Protein AF-A0A847YAN4-F1 (afdb_monomer_lite)

Structure (mmCIF, N/CA/C/O backbone):
data_AF-A0A847YAN4-F1
#
_entry.id   AF-A0A847YAN4-F1
#
loop_
_atom_site.group_PDB
_atom_site.id
_atom_site.type_symbol
_atom_site.label_atom_id
_atom_site.label_alt_id
_atom_site.label_comp_id
_atom_site.label_asym_id
_atom_site.label_entity_id
_atom_site.label_seq_id
_atom_site.pdbx_PDB_ins_code
_atom_site.Cartn_x
_atom_site.Cartn_y
_atom_site.Cartn_z
_atom_site.occupancy
_atom_site.B_iso_or_equiv
_atom_site.auth_seq_id
_atom_site.auth_comp_id
_atom_site.auth_asym_id
_atom_site.auth_atom_id
_atom_site.pdbx_PDB_model_num
ATOM 1 N N . MET A 1 1 ? -0.883 -16.788 -11.030 1.00 80.00 1 MET A N 1
ATOM 2 C CA . MET A 1 1 ? -0.295 -15.760 -10.156 1.00 80.00 1 MET A CA 1
ATOM 3 C C . MET A 1 1 ? 0.119 -14.541 -10.962 1.00 80.00 1 MET A C 1
ATOM 5 O O . MET A 1 1 ? 1.079 -14.596 -11.728 1.00 80.00 1 MET A O 1
ATOM 9 N N . LYS A 1 2 ? -0.636 -13.455 -10.820 1.00 93.88 2 LYS A N 1
ATOM 10 C CA . LYS A 1 2 ? -0.441 -12.187 -11.531 1.00 93.88 2 LYS A CA 1
ATOM 11 C C . LYS A 1 2 ? 0.378 -11.239 -10.654 1.00 93.88 2 LYS A C 1
ATOM 13 O O . LYS A 1 2 ? -0.016 -10.963 -9.519 1.00 93.88 2 LYS A O 1
ATOM 18 N N . ARG A 1 3 ? 1.504 -10.734 -11.169 1.00 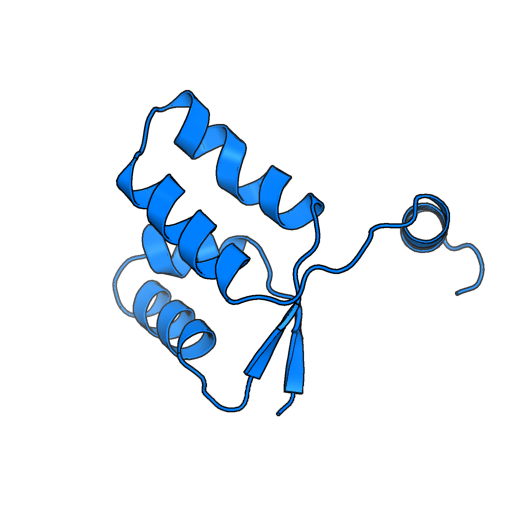96.12 3 ARG A N 1
ATOM 19 C CA . ARG A 1 3 ? 2.223 -9.631 -10.515 1.00 96.12 3 ARG A CA 1
ATOM 20 C C . ARG A 1 3 ? 1.353 -8.383 -10.580 1.00 96.12 3 ARG A C 1
ATOM 22 O O . ARG A 1 3 ? 0.875 -8.036 -11.655 1.00 96.12 3 ARG A O 1
ATOM 29 N N . THR A 1 4 ? 1.108 -7.768 -9.431 1.00 96.56 4 THR A N 1
ATOM 30 C CA . THR A 1 4 ? 0.229 -6.601 -9.309 1.00 96.56 4 THR A CA 1
ATOM 31 C C . THR A 1 4 ? 0.978 -5.511 -8.560 1.00 96.56 4 THR A C 1
ATOM 33 O O . THR A 1 4 ? 1.336 -5.717 -7.403 1.00 96.56 4 THR A O 1
ATOM 36 N N . ASP A 1 5 ? 1.225 -4.386 -9.222 1.00 94.81 5 ASP A N 1
ATOM 37 C CA . ASP A 1 5 ? 1.634 -3.154 -8.547 1.00 94.81 5 ASP A CA 1
ATOM 38 C C . ASP A 1 5 ? 0.400 -2.535 -7.876 1.00 94.81 5 ASP A C 1
ATOM 40 O O . ASP A 1 5 ? -0.704 -2.609 -8.431 1.00 94.81 5 ASP A O 1
ATOM 44 N N . ILE A 1 6 ? 0.553 -2.029 -6.653 1.00 94.94 6 ILE A N 1
ATOM 45 C CA . ILE A 1 6 ? -0.566 -1.560 -5.832 1.00 94.94 6 ILE A CA 1
ATOM 46 C C . ILE A 1 6 ? -0.484 -0.056 -5.587 1.00 94.94 6 ILE A C 1
ATOM 48 O O . ILE A 1 6 ? 0.518 0.461 -5.109 1.00 94.94 6 ILE A O 1
ATOM 52 N N . ASP A 1 7 ? -1.590 0.626 -5.871 1.00 96.25 7 ASP A N 1
ATOM 53 C CA . ASP A 1 7 ? -1.747 2.053 -5.608 1.00 96.25 7 ASP A CA 1
ATOM 54 C C . ASP A 1 7 ? -1.950 2.334 -4.108 1.00 96.25 7 ASP A C 1
ATOM 56 O O . ASP A 1 7 ? -2.637 1.577 -3.407 1.00 96.25 7 ASP A O 1
ATOM 60 N N . ALA A 1 8 ? -1.421 3.461 -3.624 1.00 98.06 8 ALA A N 1
ATOM 61 C CA . ALA A 1 8 ? -1.560 3.896 -2.234 1.00 98.06 8 ALA A CA 1
ATOM 62 C C . ALA A 1 8 ? -3.016 3.966 -1.763 1.00 98.06 8 ALA A C 1
ATOM 64 O O . ALA A 1 8 ? -3.315 3.591 -0.625 1.00 98.06 8 ALA A O 1
ATOM 65 N N . ASN A 1 9 ? -3.945 4.389 -2.625 1.00 97.56 9 ASN A N 1
ATOM 66 C CA . ASN A 1 9 ? -5.346 4.534 -2.239 1.00 97.56 9 ASN A CA 1
ATOM 67 C C . ASN A 1 9 ? -5.999 3.192 -1.913 1.00 97.56 9 ASN A C 1
ATOM 69 O O . ASN A 1 9 ? -6.936 3.168 -1.120 1.00 97.56 9 ASN A O 1
ATOM 73 N N . VAL A 1 10 ? -5.510 2.073 -2.459 1.00 97.94 10 VAL A N 1
ATOM 74 C CA . VAL A 1 10 ? -6.002 0.741 -2.075 1.00 97.94 10 VAL A CA 1
ATOM 75 C C . VAL A 1 10 ? -5.621 0.441 -0.626 1.00 97.94 10 VAL A C 1
ATOM 77 O O . VAL A 1 10 ? -6.464 -0.019 0.140 1.00 97.94 10 VAL A O 1
ATOM 80 N N . LEU A 1 11 ? -4.389 0.754 -0.219 1.00 98.31 11 LEU A N 1
ATOM 81 C CA . LEU A 1 11 ? -3.936 0.538 1.158 1.00 98.31 11 LEU A CA 1
ATOM 82 C C . LEU A 1 11 ? -4.646 1.465 2.144 1.00 98.31 11 LEU A C 1
ATOM 84 O O . LEU A 1 11 ? -5.123 1.022 3.189 1.00 98.31 11 LEU A O 1
ATOM 88 N N . ILE A 1 12 ? -4.774 2.742 1.782 1.00 98.12 12 ILE A N 1
ATOM 89 C CA . ILE A 1 12 ? -5.480 3.736 2.595 1.00 98.12 12 ILE A CA 1
ATOM 90 C C . ILE A 1 12 ? -6.957 3.351 2.732 1.00 98.12 12 ILE A C 1
ATOM 92 O O . ILE A 1 12 ? -7.491 3.389 3.835 1.00 98.12 12 ILE A O 1
ATOM 96 N N . ALA A 1 13 ? -7.614 2.918 1.652 1.00 98.44 13 ALA A N 1
ATOM 97 C CA . ALA A 1 13 ? -9.001 2.457 1.694 1.00 98.44 13 ALA A CA 1
ATOM 98 C C . ALA A 1 13 ? -9.176 1.178 2.523 1.00 98.44 13 ALA A C 1
ATOM 100 O O . ALA A 1 13 ? -10.184 1.041 3.214 1.00 98.44 13 ALA A O 1
ATOM 101 N N . ALA A 1 14 ? -8.218 0.250 2.476 1.00 98.31 14 ALA A N 1
ATOM 102 C CA . ALA A 1 14 ? -8.270 -0.969 3.276 1.00 98.31 14 ALA A CA 1
ATOM 103 C C . ALA A 1 14 ? -8.206 -0.674 4.782 1.00 98.31 14 ALA A C 1
ATOM 105 O O . ALA A 1 14 ? -8.905 -1.334 5.548 1.00 98.31 14 ALA A O 1
ATOM 106 N N . PHE A 1 15 ? -7.416 0.323 5.195 1.00 98.19 15 PHE A N 1
ATOM 107 C CA . PHE A 1 15 ? -7.232 0.655 6.610 1.00 98.19 15 PHE A CA 1
ATOM 108 C C . PHE A 1 15 ? -8.207 1.720 7.138 1.00 98.19 15 PHE A C 1
ATOM 110 O O . PHE A 1 15 ? -8.788 1.551 8.205 1.00 98.19 15 PHE A O 1
ATOM 117 N N . GLN A 1 16 ? -8.376 2.828 6.410 1.00 97.25 16 GLN A N 1
ATOM 118 C CA . GLN A 1 16 ? -9.176 3.987 6.831 1.00 97.25 16 GLN A CA 1
ATOM 119 C C . GLN A 1 16 ? -10.578 4.027 6.211 1.00 97.25 16 GLN A C 1
ATOM 121 O O . GLN A 1 16 ? -11.399 4.846 6.617 1.00 97.25 16 GLN A O 1
ATOM 126 N N . GLY A 1 17 ? -10.843 3.222 5.179 1.00 96.00 17 GLY A N 1
ATOM 127 C CA . GLY A 1 17 ? -12.125 3.245 4.4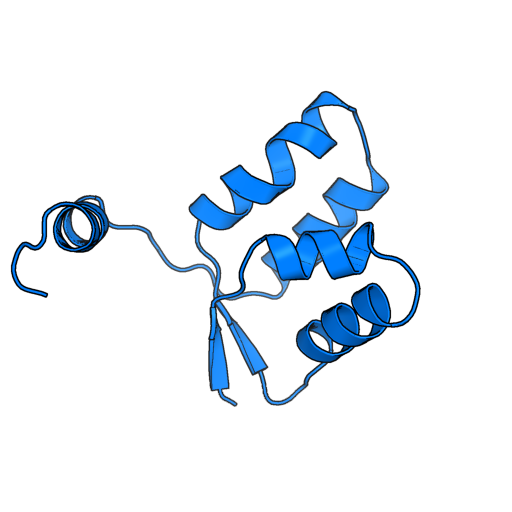82 1.00 96.00 17 GLY A CA 1
ATOM 128 C C . GLY A 1 17 ? -13.265 2.680 5.325 1.00 96.00 17 GLY A C 1
ATOM 129 O O . GLY A 1 17 ? -13.062 1.930 6.276 1.00 96.00 17 GLY A O 1
ATOM 130 N N . GLU A 1 18 ? -14.494 2.974 4.908 1.00 96.31 18 GLU A N 1
ATOM 131 C CA . GLU A 1 18 ? -15.706 2.470 5.553 1.00 96.31 18 GLU A CA 1
ATOM 132 C C . GLU A 1 18 ? -16.559 1.651 4.577 1.00 96.31 18 GLU A C 1
ATOM 134 O O . GLU A 1 18 ? -16.497 1.821 3.352 1.00 96.31 18 GLU A O 1
ATOM 139 N N . GLY A 1 19 ? -17.368 0.744 5.130 1.00 97.25 19 GLY A N 1
ATOM 140 C CA . GLY A 1 19 ? -18.363 -0.027 4.388 1.00 97.25 19 GLY A CA 1
ATOM 141 C C . GLY A 1 19 ? -17.791 -0.772 3.180 1.00 97.25 19 GLY A C 1
ATOM 142 O O . GLY A 1 19 ? -16.798 -1.496 3.272 1.00 97.25 19 GLY A O 1
ATOM 143 N N . GLU A 1 20 ? -18.442 -0.605 2.029 1.00 97.56 20 GLU A N 1
ATOM 144 C CA . GLU A 1 20 ? -18.102 -1.335 0.807 1.00 97.56 20 GLU A CA 1
ATOM 145 C C . GLU A 1 20 ? -16.700 -0.996 0.275 1.00 97.56 20 GLU A C 1
ATOM 147 O O . GLU A 1 20 ? -16.032 -1.864 -0.289 1.00 97.56 20 GLU A O 1
ATOM 152 N N . VAL A 1 21 ? -16.220 0.236 0.474 1.00 97.38 21 VAL A N 1
ATOM 153 C CA . VAL A 1 21 ? -14.906 0.673 -0.026 1.00 97.38 21 VAL A CA 1
ATOM 154 C C . VAL A 1 21 ? -13.783 -0.100 0.664 1.00 97.38 21 VAL A C 1
ATOM 156 O O . VAL A 1 21 ? -12.945 -0.690 -0.021 1.00 97.38 21 VAL A O 1
ATOM 159 N N . CYS A 1 22 ? -13.821 -0.186 1.996 1.00 98.06 22 CYS A N 1
ATOM 160 C CA . CYS A 1 22 ? -12.876 -0.991 2.774 1.00 98.06 22 CYS A CA 1
ATOM 161 C C . CYS A 1 22 ? -12.944 -2.471 2.370 1.00 98.06 22 CYS A C 1
ATOM 163 O O . CYS A 1 22 ? -11.928 -3.077 2.035 1.00 98.06 22 CYS A O 1
ATOM 165 N N . GLN A 1 23 ? -14.152 -3.038 2.280 1.00 98.25 23 GLN A N 1
ATOM 166 C CA . GLN A 1 23 ? -14.336 -4.444 1.901 1.00 98.25 23 GLN A CA 1
ATOM 167 C C . GLN A 1 23 ? -13.817 -4.762 0.494 1.00 98.25 23 GLN A C 1
ATOM 169 O O . GLN A 1 23 ? -13.357 -5.872 0.227 1.00 98.25 23 GLN A O 1
ATOM 174 N N . ARG A 1 24 ? -13.930 -3.825 -0.449 1.00 97.94 24 ARG A N 1
ATOM 175 C CA . ARG A 1 24 ? -13.384 -3.993 -1.801 1.00 97.94 24 ARG A CA 1
ATOM 176 C C . ARG A 1 24 ? -11.862 -3.924 -1.800 1.00 97.94 24 ARG A C 1
ATOM 178 O O . ARG A 1 24 ? -11.244 -4.742 -2.473 1.00 97.94 24 ARG A O 1
ATOM 185 N N . ALA A 1 25 ? -11.277 -3.002 -1.044 1.00 98.19 25 ALA A N 1
ATOM 186 C CA . ALA A 1 25 ? -9.829 -2.886 -0.920 1.00 98.19 25 ALA A CA 1
ATOM 187 C C . ALA A 1 25 ? -9.211 -4.127 -0.251 1.00 98.19 25 ALA A C 1
ATOM 189 O O . ALA A 1 25 ? -8.278 -4.711 -0.799 1.00 98.19 25 ALA A O 1
ATOM 190 N N . LEU A 1 26 ? -9.794 -4.607 0.852 1.00 97.94 26 LEU A N 1
ATOM 191 C CA . LEU A 1 26 ? -9.360 -5.841 1.518 1.00 97.94 26 LEU A CA 1
ATOM 192 C C . LEU A 1 26 ? -9.463 -7.060 0.595 1.00 97.94 26 LEU A C 1
ATOM 194 O O . LEU A 1 26 ? -8.517 -7.831 0.499 1.00 97.94 26 LEU A O 1
ATOM 198 N N . ARG A 1 27 ? -10.546 -7.186 -0.187 1.00 97.75 27 ARG A N 1
ATOM 199 C CA . ARG A 1 27 ? -10.675 -8.265 -1.185 1.00 97.75 27 ARG A CA 1
ATOM 200 C C . ARG A 1 27 ? -9.567 -8.264 -2.237 1.00 97.75 27 ARG A C 1
ATOM 202 O O . ARG A 1 27 ? -9.235 -9.330 -2.740 1.00 97.75 27 ARG A O 1
ATOM 209 N N . VAL A 1 28 ? -9.022 -7.100 -2.593 1.00 96.50 28 VAL A N 1
ATOM 210 C CA . VAL A 1 28 ? -7.853 -7.034 -3.481 1.00 96.50 28 VAL A CA 1
ATOM 211 C C . VAL A 1 28 ? -6.621 -7.566 -2.756 1.00 96.50 28 VAL A C 1
ATOM 213 O O . VAL A 1 28 ? -5.915 -8.391 -3.327 1.00 96.50 28 VAL A O 1
ATOM 216 N N . LEU A 1 29 ? -6.383 -7.127 -1.515 1.00 96.38 29 LEU A N 1
ATOM 217 C CA . LEU A 1 29 ? -5.229 -7.535 -0.702 1.00 96.38 29 LEU A CA 1
ATOM 218 C C . LEU A 1 29 ? -5.224 -9.028 -0.343 1.00 96.38 29 LEU A C 1
ATOM 220 O O . LEU A 1 29 ? -4.155 -9.629 -0.243 1.00 96.38 29 LEU A O 1
ATOM 224 N N . ASP A 1 30 ? -6.405 -9.620 -0.188 1.00 96.00 30 ASP A N 1
ATOM 225 C CA . ASP A 1 30 ? -6.586 -11.028 0.170 1.00 96.00 30 ASP A CA 1
ATOM 226 C C . ASP A 1 30 ? -6.679 -11.964 -1.048 1.00 96.00 30 ASP A C 1
ATOM 228 O O . ASP A 1 30 ? -6.808 -13.176 -0.875 1.00 96.00 30 ASP A O 1
ATOM 232 N N . ASP A 1 31 ? -6.617 -11.440 -2.280 1.00 96.31 31 ASP A N 1
ATOM 233 C CA . ASP A 1 31 ? -6.708 -12.238 -3.509 1.00 96.31 31 ASP A CA 1
ATOM 234 C C . ASP A 1 31 ? -5.480 -13.164 -3.662 1.00 96.31 31 ASP A C 1
ATOM 236 O O . ASP A 1 31 ? -4.372 -12.690 -3.943 1.00 96.31 31 ASP A O 1
ATOM 240 N N . PRO A 1 32 ? -5.648 -14.497 -3.538 1.00 95.06 32 PRO A N 1
ATOM 241 C CA . PRO A 1 32 ? -4.528 -15.432 -3.563 1.00 95.06 32 PRO A CA 1
ATOM 242 C C . PRO A 1 32 ? -3.921 -15.625 -4.963 1.00 95.06 32 PRO A C 1
ATOM 244 O O . PRO A 1 32 ? -2.835 -16.194 -5.074 1.00 95.06 32 PRO A O 1
ATOM 247 N N . ASP A 1 33 ? -4.574 -15.173 -6.045 1.00 96.19 33 ASP A N 1
ATOM 248 C CA . ASP A 1 33 ? -3.988 -15.216 -7.396 1.00 96.19 33 ASP A CA 1
ATOM 249 C C . ASP A 1 33 ? -3.056 -14.017 -7.662 1.00 96.19 33 ASP A C 1
ATOM 251 O O . ASP A 1 33 ? -2.492 -13.888 -8.758 1.00 96.19 33 ASP A O 1
ATOM 255 N N . ARG A 1 34 ? -2.840 -13.140 -6.673 1.00 95.50 34 ARG A N 1
ATOM 256 C CA . ARG A 1 34 ? -1.957 -11.975 -6.794 1.00 95.50 34 ARG A CA 1
ATOM 257 C C . ARG A 1 34 ? -0.661 -12.161 -6.029 1.00 95.50 34 ARG A C 1
ATOM 259 O O . ARG A 1 34 ? -0.631 -12.590 -4.883 1.00 95.50 34 ARG A O 1
ATOM 266 N N . LYS A 1 35 ? 0.425 -11.746 -6.675 1.00 96.56 35 LYS A N 1
ATOM 267 C CA . LYS A 1 35 ? 1.689 -11.457 -6.003 1.00 96.56 35 LYS A CA 1
ATOM 268 C C . LYS A 1 35 ? 1.918 -9.957 -6.080 1.00 96.56 35 LYS A C 1
ATOM 270 O O . LYS A 1 35 ? 2.088 -9.431 -7.183 1.00 96.56 35 LYS A O 1
ATOM 275 N N . PHE A 1 36 ? 1.899 -9.281 -4.939 1.00 97.31 36 PHE A N 1
ATOM 276 C CA . PHE A 1 36 ? 2.134 -7.844 -4.916 1.00 97.31 36 PHE A CA 1
ATOM 277 C C . PHE A 1 36 ? 3.598 -7.519 -5.163 1.00 97.31 36 PHE A C 1
ATOM 279 O O . PHE A 1 36 ? 4.496 -8.202 -4.663 1.00 97.31 36 PHE A O 1
ATOM 286 N N . VAL A 1 37 ? 3.803 -6.473 -5.953 1.00 96.62 37 VAL A N 1
ATOM 287 C CA . VAL A 1 37 ? 5.085 -5.807 -6.136 1.00 96.62 37 VAL A CA 1
ATOM 288 C C . VAL A 1 37 ? 4.950 -4.366 -5.651 1.00 96.62 37 VAL A C 1
ATOM 290 O O . VAL A 1 37 ? 3.881 -3.774 -5.790 1.00 96.62 37 VAL A O 1
ATOM 293 N N . VAL A 1 38 ? 5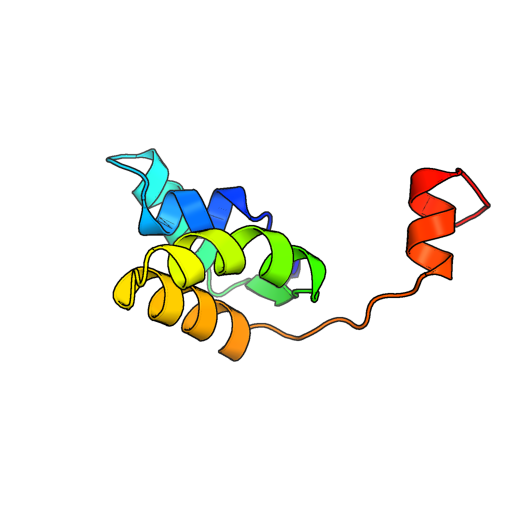.994 -3.832 -5.024 1.00 96.56 38 VAL A N 1
ATOM 294 C CA . VAL A 1 38 ? 5.985 -2.495 -4.409 1.00 96.56 38 VAL A CA 1
ATOM 295 C C . VAL A 1 38 ? 7.325 -1.803 -4.609 1.00 96.56 38 VAL A C 1
ATOM 297 O O . VAL A 1 38 ? 8.368 -2.449 -4.578 1.00 96.56 38 VAL A O 1
ATOM 300 N N . SER A 1 39 ? 7.311 -0.481 -4.738 1.00 94.56 39 SER A N 1
ATOM 301 C CA . SER A 1 39 ? 8.522 0.345 -4.777 1.00 94.56 39 SER A CA 1
ATOM 302 C C . SER A 1 39 ? 8.632 1.236 -3.537 1.00 94.56 39 SER A C 1
ATOM 304 O O . SER A 1 39 ? 7.700 1.337 -2.734 1.00 94.56 39 SER A O 1
ATOM 306 N N . ASP A 1 40 ? 9.765 1.924 -3.382 1.00 93.31 40 ASP A N 1
ATOM 307 C CA . ASP A 1 40 ? 9.927 2.919 -2.316 1.00 93.31 40 ASP A CA 1
ATOM 308 C C . ASP A 1 40 ? 8.986 4.126 -2.469 1.00 93.31 40 ASP A C 1
ATOM 310 O O . ASP A 1 40 ? 8.678 4.779 -1.473 1.00 93.31 40 ASP A O 1
ATOM 314 N N . TYR A 1 41 ? 8.459 4.404 -3.667 1.00 94.06 41 TYR A N 1
ATOM 315 C CA . TYR A 1 41 ? 7.498 5.495 -3.859 1.00 94.06 41 TYR A CA 1
ATOM 316 C C . TYR A 1 41 ? 6.197 5.250 -3.095 1.00 94.06 41 TYR A C 1
ATOM 318 O O . TYR A 1 41 ? 5.734 6.137 -2.383 1.00 94.06 41 TYR A O 1
ATOM 326 N N . LEU A 1 42 ? 5.684 4.018 -3.115 1.00 96.75 42 LEU A N 1
ATOM 327 C CA . LEU A 1 42 ? 4.492 3.660 -2.348 1.00 96.75 42 LEU A CA 1
ATOM 328 C C . LEU A 1 42 ? 4.710 3.852 -0.836 1.00 96.75 42 LEU A C 1
ATOM 330 O O . LEU A 1 42 ? 3.823 4.328 -0.129 1.00 96.75 42 LEU A O 1
ATOM 334 N N . ARG A 1 43 ? 5.910 3.539 -0.322 1.00 96.06 43 ARG A N 1
ATOM 335 C CA . ARG A 1 43 ? 6.267 3.795 1.087 1.00 96.06 43 ARG A CA 1
ATOM 336 C C . ARG A 1 43 ? 6.217 5.283 1.417 1.00 96.06 43 ARG A C 1
ATOM 338 O O . ARG A 1 43 ? 5.696 5.650 2.471 1.00 96.06 43 ARG A O 1
ATOM 345 N N . LEU A 1 44 ? 6.742 6.125 0.526 1.00 96.31 44 LEU A N 1
ATOM 346 C CA . LEU A 1 44 ? 6.718 7.582 0.673 1.00 96.31 44 LEU A CA 1
ATOM 347 C C . LEU A 1 44 ? 5.297 8.154 0.619 1.00 96.31 44 LEU A C 1
ATOM 349 O O . LEU A 1 44 ? 5.048 9.196 1.217 1.00 96.31 44 LEU A O 1
ATOM 353 N N . GLU A 1 45 ? 4.360 7.481 -0.039 1.00 97.62 45 GLU A N 1
ATOM 354 C CA . GLU A 1 45 ? 2.960 7.909 -0.085 1.00 97.62 45 GLU A CA 1
ATOM 355 C C . GLU A 1 45 ? 2.192 7.544 1.193 1.00 97.62 45 GLU A C 1
ATOM 357 O O . GLU A 1 45 ? 1.415 8.358 1.695 1.00 97.62 45 GLU A O 1
ATOM 362 N N . VAL A 1 46 ? 2.419 6.349 1.758 1.00 98.25 46 VAL A N 1
ATOM 363 C CA . VAL A 1 46 ? 1.556 5.821 2.836 1.00 98.25 46 VAL A CA 1
ATOM 364 C C . VAL A 1 46 ? 2.123 5.962 4.249 1.00 98.25 46 VAL A C 1
ATOM 366 O O . VAL A 1 46 ? 1.350 6.020 5.199 1.00 98.25 46 VAL A O 1
ATOM 369 N N . LEU A 1 47 ? 3.446 6.035 4.437 1.00 98.38 47 LEU A N 1
ATOM 370 C CA . LEU A 1 47 ? 4.053 6.036 5.779 1.00 98.38 47 LEU A CA 1
ATOM 371 C C . LEU A 1 47 ? 4.257 7.415 6.431 1.00 98.38 47 LEU A C 1
ATOM 373 O O . LEU A 1 47 ? 4.138 7.478 7.662 1.00 98.38 47 LEU A O 1
ATOM 377 N N . PRO A 1 48 ? 4.558 8.523 5.718 1.00 98.56 48 PRO A N 1
ATOM 378 C CA . PRO A 1 48 ? 4.941 9.769 6.390 1.00 98.56 48 PRO A CA 1
ATOM 379 C C . PRO A 1 48 ? 3.869 10.337 7.321 1.00 98.56 48 PRO A C 1
ATOM 381 O O . PRO A 1 48 ? 4.172 10.705 8.457 1.00 98.56 48 PRO A O 1
ATOM 384 N N . LYS A 1 49 ? 2.606 10.372 6.880 1.00 97.94 49 LYS A N 1
ATOM 385 C CA . LYS A 1 49 ? 1.501 10.934 7.672 1.00 97.94 49 LYS A CA 1
ATOM 386 C C . LYS A 1 49 ? 1.179 10.078 8.912 1.00 97.94 49 LYS A C 1
ATOM 388 O O . LYS A 1 49 ? 1.155 10.650 10.007 1.00 97.94 49 LYS A O 1
ATOM 393 N N . PRO A 1 50 ? 0.998 8.745 8.813 1.00 98.12 50 PRO A N 1
ATOM 394 C CA . PRO A 1 50 ? 0.816 7.889 9.987 1.00 98.12 50 PRO A CA 1
ATOM 395 C C . PRO A 1 50 ? 1.996 7.950 10.958 1.00 98.12 50 PRO A C 1
ATOM 397 O O . PRO A 1 50 ? 1.786 8.031 12.169 1.00 98.12 50 PRO A O 1
ATOM 400 N N . THR A 1 51 ? 3.229 8.000 10.440 1.00 98.38 51 THR A N 1
ATOM 401 C CA . THR A 1 51 ? 4.451 8.127 11.252 1.00 98.38 51 THR A CA 1
ATOM 402 C C . THR A 1 51 ? 4.471 9.439 12.029 1.00 98.38 51 THR A C 1
ATOM 404 O O . THR A 1 51 ? 4.638 9.430 13.249 1.00 98.38 51 THR A O 1
ATOM 407 N N . PHE A 1 52 ? 4.227 10.566 11.354 1.00 98.38 52 PHE A N 1
ATOM 408 C CA . PHE A 1 52 ? 4.186 11.886 11.986 1.00 98.38 52 PHE A CA 1
ATOM 409 C C . PHE A 1 52 ? 3.128 11.964 13.097 1.00 98.38 52 PHE A C 1
ATOM 411 O O . PHE A 1 52 ? 3.398 12.456 14.193 1.00 98.38 52 PHE A O 1
ATOM 418 N N . HIS A 1 53 ? 1.936 11.416 12.848 1.00 98.44 53 HIS A N 1
ATOM 419 C CA . HIS A 1 53 ? 0.838 11.396 13.817 1.00 98.44 53 HIS A CA 1
ATOM 420 C C . HIS A 1 53 ? 0.875 10.211 14.795 1.00 98.44 53 HIS A C 1
ATOM 422 O O . HIS A 1 53 ? -0.068 10.045 15.573 1.00 98.44 53 HIS A O 1
ATOM 428 N N . LYS A 1 54 ? 1.942 9.399 14.786 1.00 98.19 54 LYS A N 1
ATOM 429 C CA . LYS A 1 54 ? 2.137 8.236 15.671 1.00 98.19 54 LYS A CA 1
ATOM 430 C C . LYS A 1 54 ? 0.976 7.229 15.628 1.00 98.19 54 LYS A C 1
ATOM 432 O O . LYS A 1 54 ? 0.596 6.653 16.649 1.00 98.19 54 LYS A O 1
ATOM 437 N N . LYS A 1 55 ? 0.396 7.010 14.448 1.00 98.38 55 LYS A N 1
ATOM 438 C CA . LYS A 1 55 ? -0.698 6.055 14.213 1.00 98.38 55 LYS A CA 1
ATOM 439 C C . LYS A 1 55 ? -0.143 4.634 14.101 1.00 98.38 55 LYS A C 1
ATOM 441 O O . LYS A 1 55 ? -0.004 4.101 13.009 1.00 98.38 55 LYS A O 1
ATOM 446 N N . ARG A 1 56 ? 0.212 4.038 15.244 1.00 98.44 56 ARG A N 1
ATOM 447 C CA . ARG A 1 56 ? 0.932 2.752 15.309 1.00 98.44 56 ARG A CA 1
ATOM 448 C C . ARG A 1 56 ? 0.249 1.624 14.526 1.00 98.44 56 ARG A C 1
ATOM 450 O O . ARG A 1 56 ? 0.920 0.958 13.755 1.00 98.44 56 ARG A O 1
ATOM 457 N N . GLU A 1 57 ? -1.060 1.454 14.682 1.00 98.56 57 GLU A N 1
ATOM 458 C CA . GLU A 1 57 ? -1.814 0.387 14.000 1.00 98.56 57 GLU A CA 1
ATOM 459 C C . GLU A 1 57 ? -1.791 0.541 12.475 1.00 98.56 57 GLU A C 1
ATOM 461 O O . GLU A 1 57 ? -1.659 -0.439 11.751 1.00 98.56 57 GLU A O 1
ATOM 466 N N . GLU A 1 58 ? -1.854 1.780 11.986 1.00 98.50 58 GLU A N 1
ATOM 467 C CA . GLU A 1 58 ? -1.765 2.065 10.556 1.00 98.50 58 GLU A CA 1
ATOM 468 C C . GLU A 1 58 ? -0.362 1.776 10.021 1.00 98.50 58 GLU A C 1
ATOM 470 O O . GLU A 1 58 ? -0.211 1.169 8.967 1.00 98.50 58 GLU A O 1
ATOM 475 N N . ILE A 1 59 ? 0.675 2.160 10.771 1.00 98.56 59 ILE A N 1
ATOM 476 C CA . ILE A 1 59 ? 2.069 1.871 10.413 1.00 98.56 59 ILE A CA 1
ATOM 477 C C . ILE A 1 59 ? 2.291 0.356 10.331 1.00 98.56 59 ILE A C 1
ATOM 479 O O . ILE A 1 59 ? 2.845 -0.119 9.342 1.00 98.56 59 ILE A O 1
ATOM 483 N N . GLU A 1 60 ? 1.823 -0.394 11.332 1.00 98.56 60 GLU A N 1
ATOM 484 C CA . GLU A 1 60 ? 1.931 -1.858 11.385 1.00 98.56 60 GLU A CA 1
ATOM 485 C C . GLU A 1 60 ? 1.187 -2.522 10.223 1.00 98.56 60 GLU A C 1
ATOM 487 O O . GLU A 1 60 ? 1.725 -3.426 9.584 1.00 98.56 60 GLU A O 1
ATOM 492 N N . PHE A 1 61 ? -0.008 -2.030 9.885 1.00 98.38 61 PHE A N 1
ATOM 493 C CA . PHE A 1 61 ? -0.757 -2.504 8.725 1.00 98.38 61 PHE A CA 1
ATOM 494 C C . PHE A 1 61 ? 0.023 -2.305 7.417 1.00 98.38 61 PHE A C 1
ATOM 496 O O . PHE A 1 61 ? 0.199 -3.255 6.652 1.00 98.38 61 PHE A O 1
ATOM 503 N N . MET A 1 62 ? 0.535 -1.093 7.168 1.00 98.12 62 MET A N 1
ATOM 504 C CA . MET A 1 62 ? 1.297 -0.801 5.947 1.00 98.12 62 MET A CA 1
ATOM 505 C C . MET A 1 62 ? 2.576 -1.646 5.875 1.00 98.12 62 MET A C 1
ATOM 507 O O . MET A 1 62 ? 2.901 -2.195 4.822 1.00 98.12 62 MET A O 1
ATOM 511 N N . GLN A 1 63 ? 3.287 -1.800 6.996 1.00 97.94 63 GLN A N 1
ATOM 512 C CA . GLN A 1 63 ? 4.488 -2.635 7.085 1.00 97.94 63 GLN A CA 1
ATOM 513 C C . GLN A 1 63 ? 4.197 -4.104 6.770 1.00 97.94 63 GLN A C 1
ATOM 515 O O . GLN A 1 63 ? 4.911 -4.689 5.958 1.00 97.94 63 GLN A O 1
ATOM 520 N N . ALA A 1 64 ? 3.112 -4.668 7.308 1.00 97.50 64 ALA A N 1
ATOM 521 C CA . ALA A 1 64 ? 2.714 -6.046 7.024 1.00 97.50 64 ALA A CA 1
ATOM 522 C C . ALA A 1 64 ? 2.427 -6.283 5.529 1.00 97.50 64 ALA A C 1
ATOM 524 O O . ALA A 1 64 ? 2.711 -7.359 4.999 1.00 97.50 64 ALA A O 1
ATOM 525 N N . VAL A 1 65 ? 1.895 -5.279 4.823 1.00 96.81 65 VAL A N 1
ATOM 526 C CA . VAL A 1 65 ? 1.733 -5.343 3.362 1.00 96.81 65 VAL A CA 1
ATOM 527 C C . VAL A 1 65 ? 3.095 -5.348 2.664 1.00 96.81 65 VAL A C 1
ATOM 529 O O . VAL A 1 65 ? 3.331 -6.192 1.798 1.00 96.81 65 VAL A O 1
ATOM 532 N N . PHE A 1 66 ? 4.012 -4.455 3.052 1.00 97.06 66 PHE A N 1
ATOM 533 C CA . PHE A 1 66 ? 5.348 -4.378 2.451 1.00 97.06 66 PHE A CA 1
ATOM 534 C C . PHE A 1 66 ? 6.191 -5.636 2.684 1.00 97.06 66 PHE A C 1
ATOM 536 O O . PHE A 1 66 ? 6.922 -6.036 1.785 1.00 97.06 66 PHE A O 1
ATOM 543 N N . GLU A 1 67 ? 6.085 -6.275 3.849 1.00 96.56 67 GLU A N 1
ATOM 544 C CA . GLU A 1 67 ? 6.806 -7.516 4.171 1.00 96.56 67 GLU A CA 1
ATOM 545 C C . GLU A 1 67 ? 6.361 -8.704 3.308 1.00 96.56 67 GLU A C 1
ATOM 547 O O . GLU A 1 67 ? 7.148 -9.607 3.027 1.00 96.56 67 GLU A O 1
ATOM 552 N N . ARG A 1 68 ? 5.097 -8.705 2.869 1.00 94.69 68 ARG A N 1
ATOM 553 C CA . ARG A 1 68 ? 4.523 -9.758 2.017 1.00 94.69 68 ARG A CA 1
ATOM 554 C C . ARG A 1 68 ? 4.718 -9.497 0.523 1.00 94.69 68 ARG A C 1
ATOM 556 O O . ARG A 1 68 ? 4.515 -10.411 -0.280 1.00 94.69 68 ARG A O 1
ATOM 563 N N . ALA A 1 69 ? 5.070 -8.273 0.143 1.00 96.56 69 ALA A N 1
ATOM 564 C CA . ALA A 1 69 ? 5.246 -7.870 -1.243 1.00 96.56 69 ALA A CA 1
ATOM 565 C C . ALA A 1 69 ? 6.698 -8.037 -1.713 1.00 96.56 69 ALA A C 1
ATOM 567 O O . ALA A 1 69 ? 7.655 -7.942 -0.949 1.00 96.56 69 ALA A O 1
ATOM 568 N N . GLU A 1 70 ? 6.870 -8.267 -3.011 1.00 96.62 70 GLU A N 1
ATOM 569 C CA . GLU A 1 70 ? 8.185 -8.217 -3.643 1.00 96.62 70 GLU A CA 1
ATOM 570 C C . GLU A 1 70 ? 8.592 -6.758 -3.875 1.00 96.62 70 GLU A C 1
ATOM 572 O O . GLU A 1 70 ? 7.855 -5.991 -4.492 1.00 96.62 70 GLU A O 1
ATOM 577 N N . HIS A 1 71 ? 9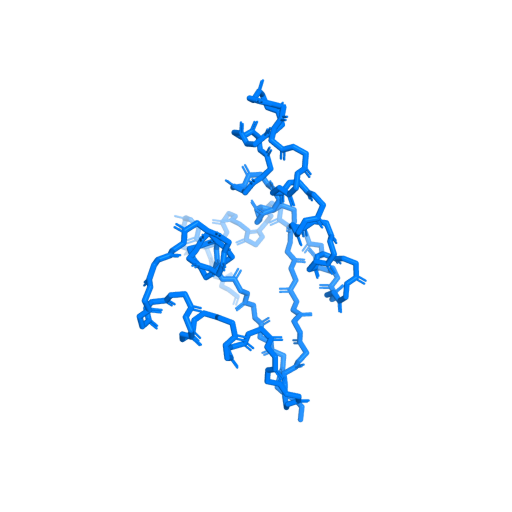.774 -6.372 -3.400 1.00 95.56 71 HIS A N 1
ATOM 578 C CA . HIS A 1 71 ? 10.298 -5.032 -3.629 1.00 95.56 71 HIS A CA 1
ATOM 579 C C . HIS A 1 71 ? 10.869 -4.895 -5.046 1.00 95.56 71 HIS A C 1
ATOM 581 O O . HIS A 1 71 ? 11.629 -5.755 -5.492 1.00 95.56 71 HIS A O 1
ATOM 587 N N . LEU A 1 72 ? 10.514 -3.812 -5.735 1.00 92.94 72 LEU A N 1
ATOM 588 C CA . LEU A 1 72 ? 11.076 -3.421 -7.021 1.00 92.94 72 LEU A CA 1
ATOM 589 C C . LEU A 1 72 ? 11.951 -2.185 -6.852 1.00 92.94 72 LEU A C 1
ATOM 591 O O . LEU A 1 72 ? 11.483 -1.141 -6.387 1.00 92.94 72 LEU A O 1
ATOM 595 N N . ASP A 1 73 ? 13.198 -2.306 -7.299 1.00 90.50 73 ASP A N 1
ATOM 596 C CA . ASP A 1 73 ? 14.128 -1.187 -7.343 1.00 90.50 73 ASP A CA 1
ATOM 597 C C . ASP A 1 73 ? 13.596 -0.082 -8.263 1.00 90.50 73 ASP A C 1
ATOM 599 O O . ASP A 1 73 ? 13.052 -0.329 -9.345 1.00 90.50 73 ASP A O 1
ATOM 603 N N . THR A 1 74 ? 13.785 1.164 -7.840 1.00 87.75 74 THR A N 1
ATOM 604 C CA . THR A 1 74 ? 13.443 2.334 -8.652 1.00 87.75 74 THR A CA 1
ATOM 605 C C . THR A 1 74 ? 14.643 2.776 -9.484 1.00 87.75 74 THR A C 1
ATOM 607 O O . THR A 1 74 ? 15.798 2.591 -9.102 1.00 87.75 74 THR A O 1
ATOM 610 N N . SER A 1 75 ? 14.383 3.375 -10.647 1.00 87.62 75 SER A N 1
ATOM 611 C CA . SER A 1 75 ? 15.431 3.875 -11.538 1.00 87.62 75 SER A CA 1
ATOM 612 C C . SER A 1 75 ? 15.144 5.325 -11.904 1.00 87.62 75 SER A C 1
ATOM 614 O O . SER A 1 75 ? 14.141 5.579 -12.570 1.00 87.62 75 SER A O 1
ATOM 616 N N . PRO A 1 76 ? 16.027 6.282 -11.556 1.00 85.25 76 PRO A N 1
ATOM 617 C CA . PRO A 1 76 ? 15.892 7.669 -11.996 1.00 85.25 76 PRO A CA 1
ATOM 618 C C . PRO A 1 76 ? 15.767 7.793 -13.517 1.00 85.25 76 PRO A C 1
ATOM 620 O O . PRO A 1 76 ? 15.072 8.676 -14.009 1.00 85.25 76 PRO A O 1
ATOM 623 N N . THR A 1 77 ? 16.393 6.883 -14.269 1.00 86.50 77 THR A N 1
ATOM 624 C CA . THR A 1 77 ? 16.256 6.813 -15.725 1.00 86.50 77 THR A CA 1
ATOM 625 C C . THR A 1 77 ? 14.847 6.401 -16.139 1.00 86.50 77 THR A C 1
ATOM 627 O O . THR A 1 77 ? 14.271 7.058 -16.999 1.00 86.50 77 THR A O 1
ATOM 630 N N . LEU A 1 78 ? 14.271 5.356 -15.532 1.00 83.12 78 LEU A N 1
ATOM 631 C CA . LEU A 1 78 ? 12.898 4.920 -15.825 1.00 83.12 78 LEU A CA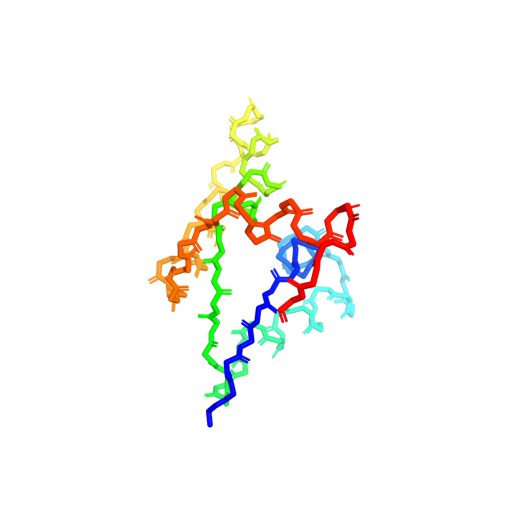 1
ATOM 632 C C . LEU A 1 78 ? 11.882 6.002 -15.444 1.00 83.12 78 LEU A C 1
ATOM 634 O O . LEU A 1 78 ? 10.997 6.332 -16.227 1.00 83.12 78 LEU A O 1
ATOM 638 N N . THR A 1 79 ? 12.060 6.600 -14.269 1.00 85.00 79 THR A N 1
ATOM 639 C CA . THR A 1 79 ? 11.252 7.718 -13.787 1.00 85.00 79 THR A CA 1
ATOM 640 C C . THR A 1 79 ? 1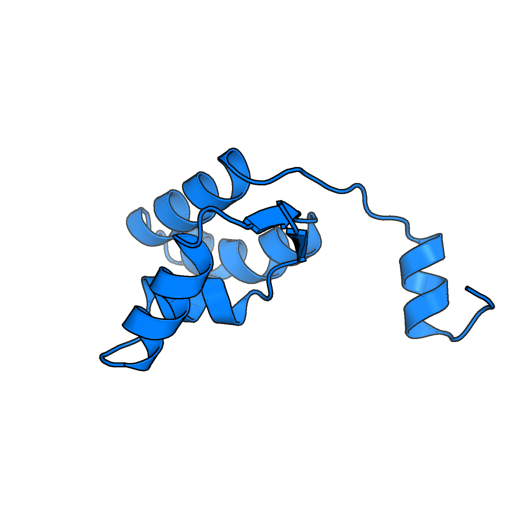1.363 8.910 -14.743 1.00 85.00 79 THR A C 1
ATOM 642 O O . THR A 1 79 ? 10.354 9.475 -15.152 1.00 85.00 79 THR A O 1
ATOM 645 N N . GLY A 1 80 ? 12.575 9.240 -15.196 1.00 85.00 80 GLY A N 1
ATOM 646 C CA . GLY A 1 80 ? 12.805 10.271 -16.206 1.00 85.00 80 GLY A CA 1
ATOM 647 C C . GLY A 1 80 ? 12.138 9.963 -17.550 1.00 85.00 80 GLY A C 1
ATOM 648 O O . GLY A 1 80 ? 11.539 10.855 -18.144 1.00 85.00 80 GLY A O 1
ATOM 649 N N . ARG A 1 81 ? 12.169 8.708 -18.016 1.00 86.88 81 ARG A N 1
ATOM 650 C CA . ARG A 1 81 ? 11.448 8.279 -19.229 1.00 86.88 81 ARG A CA 1
ATOM 651 C C . ARG A 1 81 ? 9.940 8.473 -19.087 1.00 86.88 81 ARG A C 1
ATOM 653 O O . ARG A 1 81 ? 9.326 9.053 -19.976 1.00 86.88 81 ARG A O 1
ATOM 660 N N . ALA A 1 82 ? 9.368 8.073 -17.951 1.00 84.12 82 ALA A N 1
ATOM 661 C CA . ALA A 1 82 ? 7.941 8.217 -17.676 1.00 84.12 82 ALA A CA 1
ATOM 662 C C . ALA A 1 82 ? 7.489 9.687 -17.604 1.00 84.12 82 ALA A C 1
ATOM 664 O O . ALA A 1 82 ? 6.470 10.041 -18.191 1.00 84.12 82 ALA A O 1
ATOM 665 N N . TYR A 1 83 ? 8.247 10.552 -16.920 1.00 85.25 83 TYR A N 1
ATOM 666 C CA . TYR A 1 83 ? 7.883 11.966 -16.755 1.00 85.25 83 TYR A CA 1
ATOM 667 C C . TYR A 1 83 ? 8.164 12.826 -17.988 1.00 85.25 83 TYR A C 1
ATOM 669 O O . TYR A 1 83 ? 7.403 13.749 -18.273 1.00 85.25 83 TYR A O 1
ATOM 677 N N . TYR A 1 84 ? 9.259 12.558 -18.699 1.00 88.62 84 TYR A N 1
ATOM 678 C CA . TYR A 1 84 ? 9.734 13.414 -19.790 1.00 88.62 84 TYR A CA 1
ATOM 679 C C . TYR A 1 84 ? 9.508 12.817 -21.185 1.00 88.62 84 TYR A C 1
ATOM 681 O O . TYR A 1 84 ? 9.879 13.446 -22.173 1.00 88.62 84 TYR A O 1
ATOM 689 N N . GLY A 1 85 ? 8.903 11.629 -21.287 1.00 77.81 85 GLY A N 1
ATOM 690 C CA . GLY A 1 85 ? 8.570 10.992 -22.565 1.00 77.81 85 GLY A CA 1
ATOM 691 C C . GLY A 1 85 ? 9.785 10.524 -23.371 1.00 77.81 85 GLY A C 1
ATOM 692 O O . GLY A 1 85 ? 9.722 10.470 -24.596 1.00 77.81 85 GLY A O 1
ATOM 693 N N . LEU A 1 86 ? 10.901 10.217 -22.704 1.00 70.06 86 LEU A N 1
ATOM 694 C CA . LEU A 1 86 ? 12.076 9.632 -23.356 1.00 70.06 86 LEU A CA 1
ATOM 695 C C . LEU A 1 86 ? 11.791 8.148 -23.646 1.00 70.06 86 LEU A C 1
ATOM 697 O O . LEU A 1 86 ? 11.201 7.482 -22.799 1.00 70.06 86 LEU A O 1
ATOM 701 N N . GLU A 1 87 ? 12.182 7.651 -24.826 1.00 66.06 87 GLU A N 1
ATOM 702 C CA . GLU A 1 87 ? 11.834 6.308 -25.332 1.00 66.06 87 GLU A CA 1
ATOM 703 C C . GLU A 1 87 ? 11.958 5.204 -24.259 1.00 66.06 87 GLU A C 1
ATOM 705 O O . GLU A 1 87 ? 12.985 5.094 -23.575 1.00 66.06 87 GLU A O 1
ATOM 710 N N . ILE A 1 88 ? 10.875 4.426 -24.096 1.00 57.56 88 ILE A N 1
ATOM 711 C CA . ILE A 1 88 ? 10.736 3.335 -23.115 1.00 57.56 88 ILE A CA 1
ATOM 712 C C . ILE A 1 88 ? 11.530 2.118 -23.575 1.00 57.56 88 ILE A C 1
ATOM 714 O O . ILE A 1 88 ? 11.268 1.635 -24.697 1.00 57.56 88 ILE A O 1
#

Foldseek 3Di:
DDEDEDDLVLLCCCPVNDDPSVVVSVCVLPPPVYAYEYEVVSVVVQPPVCVVVVVPVSNVSVVVSVVRHHYDYDDPVVVCCVVVVDDD

Sequence (88 aa):
MKRTDIDANVLIAAFQGEGEVCQRALRVLDDPDRKFVVSDYLRLEVLPKPTFHKKREEIEFMQAVFERAEHLDTSPTLTGRAYYGLEI

Radius of gyration: 14.48 Å; chains: 1; bounding box: 35×29×41 Å

pLDDT: mean 94.05, std 7.3, range [57.56, 98.56]

Secondary structure (DSSP, 8-state):
-EEEE--HHHHHHHHH--HHHHHHHHHHHT-TTEEEEE-HHHHHHHSHHHHHTT-HHHHHHHHHHHHHSEE----HHHHHHHHHT---